Protein AF-A0A7C1WVD9-F1 (afdb_monomer_lite)

Structure (mmCIF, N/CA/C/O backbone):
data_AF-A0A7C1WVD9-F1
#
_entry.id   AF-A0A7C1WVD9-F1
#
loop_
_atom_site.group_PDB
_atom_site.id
_atom_site.type_symbol
_atom_site.label_atom_id
_atom_site.label_alt_id
_atom_site.label_comp_id
_atom_site.label_asym_id
_atom_site.label_entity_id
_atom_site.label_seq_id
_atom_site.pdbx_PDB_ins_code
_atom_site.Cartn_x
_atom_site.Cartn_y
_atom_site.Cartn_z
_atom_site.occupancy
_atom_site.B_iso_or_equiv
_atom_site.auth_seq_id
_atom_site.auth_comp_id
_atom_site.auth_asym_id
_atom_site.auth_atom_id
_atom_site.pdbx_PDB_model_num
ATOM 1 N N . MET A 1 1 ? -8.493 -14.665 29.242 1.00 58.59 1 MET A N 1
ATOM 2 C CA . MET A 1 1 ? -7.925 -14.218 27.953 1.00 58.59 1 MET A CA 1
ATOM 3 C C . MET A 1 1 ? -9.027 -13.479 27.212 1.00 58.59 1 MET A C 1
ATOM 5 O O . MET A 1 1 ? -10.125 -14.027 27.183 1.00 58.59 1 MET A O 1
ATOM 9 N N . PRO A 1 2 ? -8.804 -12.247 26.723 1.00 66.38 2 PRO A N 1
ATOM 10 C CA . PRO A 1 2 ? -9.807 -11.551 25.919 1.00 66.38 2 PRO A CA 1
ATOM 11 C C . PRO A 1 2 ? -10.110 -12.364 24.654 1.00 66.38 2 PRO A C 1
ATOM 13 O O . PRO A 1 2 ? -9.220 -13.034 24.125 1.00 66.38 2 PRO A O 1
ATOM 16 N N . LEU A 1 3 ? -11.365 -12.342 24.193 1.00 78.94 3 LEU A N 1
ATOM 17 C CA . LEU A 1 3 ? -11.703 -12.932 22.899 1.00 78.94 3 LEU A CA 1
ATOM 18 C C . LEU A 1 3 ? -10.908 -12.206 21.806 1.00 78.94 3 LEU A C 1
ATOM 20 O O . LEU A 1 3 ? -10.826 -10.977 21.812 1.00 78.94 3 LEU A O 1
ATOM 24 N N . LYS A 1 4 ? -10.327 -12.982 20.887 1.00 85.00 4 LYS A N 1
ATOM 25 C CA . LYS A 1 4 ? -9.635 -12.478 19.702 1.00 85.00 4 LYS A CA 1
ATOM 26 C C . LYS A 1 4 ? -10.458 -12.828 18.469 1.00 85.00 4 LYS A C 1
ATOM 28 O O . LYS A 1 4 ? -10.795 -13.995 18.274 1.00 85.00 4 LYS A O 1
ATOM 33 N N . GLN A 1 5 ? -10.747 -11.832 17.643 1.00 88.75 5 GLN A N 1
ATOM 34 C CA . GLN A 1 5 ? -11.374 -12.004 16.340 1.00 88.75 5 GLN A CA 1
ATOM 35 C C . GLN A 1 5 ? -10.411 -11.524 15.257 1.00 88.75 5 GLN A C 1
ATOM 37 O O . GLN A 1 5 ? -9.843 -10.441 15.367 1.00 88.75 5 GLN A O 1
ATOM 42 N N . GLN A 1 6 ? -10.231 -12.333 14.217 1.00 90.56 6 GLN A N 1
ATOM 43 C CA . GLN A 1 6 ? -9.427 -11.977 13.053 1.00 90.56 6 GLN A CA 1
ATOM 44 C C . GLN A 1 6 ? -10.352 -11.773 11.854 1.00 90.56 6 GLN A C 1
ATOM 46 O O . GLN A 1 6 ? -11.185 -12.630 11.554 1.00 90.56 6 GLN A O 1
ATOM 51 N N . LEU A 1 7 ? -10.220 -10.628 11.195 1.00 92.12 7 LEU A N 1
ATOM 52 C CA . LEU A 1 7 ? -10.948 -10.255 9.990 1.00 92.12 7 LEU A CA 1
ATOM 53 C C . LEU A 1 7 ? -9.942 -10.085 8.855 1.00 92.12 7 LEU A C 1
ATOM 55 O O . LEU A 1 7 ? -8.879 -9.505 9.050 1.00 92.12 7 LEU A O 1
ATOM 59 N N . THR A 1 8 ? -10.281 -10.561 7.663 1.00 92.81 8 THR A N 1
ATOM 60 C CA . THR A 1 8 ? -9.454 -10.363 6.468 1.00 92.81 8 THR A CA 1
ATOM 61 C C . THR A 1 8 ? -10.110 -9.322 5.581 1.00 92.81 8 THR A C 1
ATOM 63 O O . THR A 1 8 ? -11.260 -9.489 5.170 1.00 92.81 8 THR A O 1
ATOM 66 N N . TYR A 1 9 ? -9.384 -8.249 5.278 1.00 91.50 9 TYR A N 1
ATOM 67 C CA . TYR A 1 9 ? -9.829 -7.265 4.303 1.00 91.50 9 TYR A CA 1
ATOM 68 C C . TYR A 1 9 ? -9.801 -7.858 2.893 1.00 91.50 9 TYR A C 1
ATOM 70 O O . TYR A 1 9 ? -8.808 -8.454 2.474 1.00 91.50 9 TYR A O 1
ATOM 78 N N . VAL A 1 10 ? -10.884 -7.653 2.144 1.00 90.81 10 VAL A N 1
ATOM 79 C CA . VAL A 1 10 ? -10.989 -8.056 0.741 1.00 90.81 10 VAL A CA 1
ATOM 80 C C . VAL A 1 10 ? -11.161 -6.797 -0.104 1.00 90.81 10 VAL A C 1
ATOM 82 O O . VAL A 1 10 ? -12.204 -6.150 -0.006 1.00 90.81 10 VAL A O 1
ATOM 85 N N . PRO A 1 11 ? -10.177 -6.436 -0.943 1.00 86.25 11 PRO A N 1
ATOM 86 C CA . PRO A 1 11 ? -10.241 -5.198 -1.695 1.00 86.25 11 PRO A CA 1
ATOM 87 C C . PRO A 1 11 ? -11.320 -5.222 -2.776 1.00 86.25 11 PRO A C 1
ATOM 89 O O . PRO A 1 11 ? -11.415 -6.154 -3.578 1.00 86.25 11 PRO A O 1
ATOM 92 N N . ILE A 1 12 ? -12.081 -4.128 -2.870 1.00 85.69 12 ILE A N 1
ATOM 93 C CA . ILE A 1 12 ? -13.023 -3.902 -3.982 1.00 85.69 12 ILE A CA 1
ATOM 94 C C . ILE A 1 12 ? -12.320 -3.654 -5.323 1.00 85.69 12 ILE A C 1
ATOM 96 O O . ILE A 1 12 ? -12.956 -3.651 -6.379 1.00 85.69 12 ILE A O 1
ATOM 100 N N . VAL A 1 13 ? -11.025 -3.349 -5.287 1.00 84.19 13 VAL A N 1
ATOM 101 C CA . VAL A 1 13 ? -10.169 -3.182 -6.458 1.00 84.19 13 VAL A CA 1
ATOM 102 C C . VAL A 1 13 ? -9.342 -4.452 -6.591 1.00 84.19 13 VAL A C 1
ATOM 104 O O . VAL A 1 13 ? -8.577 -4.776 -5.693 1.00 84.19 13 VAL A O 1
ATOM 107 N N . ARG A 1 14 ? -9.499 -5.194 -7.690 1.00 79.00 14 ARG A N 1
ATOM 108 C CA . ARG A 1 14 ? -8.746 -6.444 -7.904 1.00 79.00 14 ARG A CA 1
ATOM 109 C C . ARG A 1 14 ? -7.346 -6.191 -8.453 1.00 79.00 14 ARG A C 1
ATOM 111 O O . ARG A 1 14 ? -6.410 -6.881 -8.072 1.00 79.00 14 ARG A O 1
ATOM 118 N N . GLU A 1 15 ? -7.215 -5.181 -9.303 1.00 80.75 15 GLU A N 1
ATOM 119 C CA . GLU A 1 15 ? -5.973 -4.819 -9.974 1.00 80.75 15 GLU A CA 1
ATOM 120 C C . GLU A 1 15 ? -5.817 -3.297 -9.993 1.00 80.75 15 GLU A C 1
ATOM 122 O O . GLU A 1 15 ? -6.799 -2.569 -10.149 1.00 80.75 15 GLU A O 1
ATOM 127 N N . ILE A 1 16 ? -4.583 -2.822 -9.818 1.00 82.25 16 ILE A N 1
ATOM 128 C CA . ILE A 1 16 ? -4.253 -1.398 -9.836 1.00 82.25 16 ILE A CA 1
ATOM 129 C C . ILE A 1 16 ? -3.856 -0.990 -11.255 1.00 82.25 16 ILE A C 1
ATOM 131 O O . ILE A 1 16 ? -2.790 -1.369 -11.741 1.00 82.25 16 ILE A O 1
ATOM 135 N N . VAL A 1 17 ? -4.694 -0.176 -11.898 1.00 77.50 17 VAL A N 1
ATOM 136 C CA . VAL A 1 17 ? -4.465 0.335 -13.260 1.00 77.50 17 VAL A CA 1
ATOM 137 C C . VAL A 1 17 ? -4.079 1.818 -13.237 1.00 77.50 17 VAL A C 1
ATOM 139 O O . VAL A 1 17 ? -3.498 2.329 -14.192 1.00 77.50 17 VAL A O 1
ATOM 142 N N . GLY A 1 18 ? -4.325 2.519 -12.126 1.00 78.12 18 GLY A N 1
ATOM 143 C CA . GLY A 1 18 ? -3.817 3.871 -11.920 1.00 78.12 18 GLY A CA 1
ATOM 144 C C . GLY A 1 18 ? -4.070 4.456 -10.532 1.00 78.12 18 GLY A C 1
ATOM 145 O O . GLY A 1 18 ? -4.569 3.807 -9.616 1.00 78.12 18 GLY A O 1
ATOM 146 N N . SER A 1 19 ? -3.747 5.741 -10.383 1.00 86.19 19 SER A N 1
ATOM 147 C CA . SER A 1 19 ? -3.835 6.496 -9.121 1.00 86.19 19 SER A CA 1
ATOM 148 C C . SER A 1 19 ? -5.232 6.511 -8.489 1.00 86.19 19 SER A C 1
ATOM 150 O O . SER A 1 19 ? -5.373 6.462 -7.266 1.00 86.19 19 SER A O 1
ATOM 152 N N . LYS A 1 20 ? -6.285 6.547 -9.317 1.00 88.00 20 LYS A N 1
ATOM 153 C CA . LYS A 1 20 ? -7.682 6.513 -8.854 1.00 88.00 20 LYS A CA 1
ATOM 154 C C . LYS A 1 20 ? -8.019 5.212 -8.128 1.00 88.00 20 LYS A C 1
ATOM 156 O O . LYS A 1 20 ? -8.806 5.243 -7.183 1.00 88.00 20 LYS A O 1
ATOM 161 N N . ASP A 1 21 ? -7.413 4.103 -8.540 1.00 88.81 21 ASP A N 1
ATOM 162 C CA . ASP A 1 21 ? -7.654 2.790 -7.949 1.00 88.81 21 ASP A CA 1
ATOM 163 C C . ASP A 1 21 ? -7.060 2.704 -6.544 1.00 88.81 21 ASP A C 1
ATOM 165 O O . ASP A 1 21 ? -7.725 2.220 -5.631 1.00 88.81 21 ASP A O 1
ATOM 169 N N . ILE A 1 22 ? -5.872 3.281 -6.332 1.00 91.56 22 ILE A N 1
ATOM 170 C CA . ILE A 1 22 ? -5.273 3.400 -4.996 1.00 91.56 22 ILE A CA 1
ATOM 171 C C . ILE A 1 22 ? -6.117 4.280 -4.086 1.00 91.56 22 ILE A C 1
ATOM 173 O O . ILE A 1 22 ? -6.434 3.876 -2.972 1.00 91.56 22 ILE A O 1
ATOM 177 N N . LEU A 1 23 ? -6.552 5.451 -4.555 1.00 91.94 23 LEU A N 1
ATOM 178 C CA . LEU A 1 23 ? -7.417 6.323 -3.755 1.00 91.94 23 LEU A CA 1
ATOM 179 C C . LEU A 1 23 ? -8.744 5.644 -3.394 1.00 91.94 23 LEU A C 1
ATOM 181 O O . LEU A 1 23 ? -9.254 5.827 -2.289 1.00 91.94 23 LEU A O 1
ATOM 185 N N . ARG A 1 24 ? -9.313 4.862 -4.316 1.00 93.69 24 ARG A N 1
ATOM 186 C CA . ARG A 1 24 ? -10.532 4.087 -4.073 1.00 93.69 24 ARG A CA 1
ATOM 187 C C . ARG A 1 24 ? -10.293 2.962 -3.065 1.00 93.69 24 ARG A C 1
ATOM 189 O O . ARG A 1 24 ? -11.103 2.813 -2.158 1.00 93.69 24 ARG A O 1
ATOM 196 N N . MET A 1 25 ? -9.199 2.216 -3.196 1.00 95.31 25 MET A N 1
ATOM 197 C CA . MET A 1 25 ? -8.816 1.164 -2.252 1.00 95.31 25 MET A CA 1
ATOM 198 C C . MET A 1 25 ? -8.548 1.736 -0.851 1.00 95.31 25 MET A C 1
ATOM 200 O O . MET A 1 25 ? -9.088 1.221 0.118 1.00 95.31 25 MET A O 1
ATOM 204 N N . LEU A 1 26 ? -7.844 2.865 -0.722 1.00 94.62 26 LEU A N 1
ATOM 205 C CA . LEU A 1 26 ? -7.618 3.509 0.579 1.00 94.62 26 LEU A CA 1
ATOM 206 C C . LEU A 1 26 ? -8.924 3.979 1.235 1.00 94.62 26 LEU A C 1
ATOM 208 O O . LEU A 1 26 ? -9.100 3.832 2.441 1.00 94.62 26 LEU A O 1
ATOM 212 N N . LYS A 1 27 ? -9.874 4.510 0.455 1.00 94.75 27 LYS A N 1
ATOM 213 C CA . LYS A 1 27 ? -11.216 4.844 0.967 1.00 94.75 27 LYS A CA 1
ATOM 214 C C . LYS A 1 27 ? -11.963 3.604 1.460 1.00 94.75 27 LYS A C 1
ATOM 216 O O . LYS A 1 27 ? -12.655 3.672 2.468 1.00 94.75 27 LYS A O 1
ATOM 221 N N . ASP A 1 28 ? -11.814 2.489 0.759 1.00 95.50 28 ASP A N 1
ATOM 222 C CA . ASP A 1 28 ? -12.441 1.217 1.109 1.00 95.50 28 ASP A CA 1
ATOM 223 C C . ASP A 1 28 ? -11.838 0.591 2.380 1.00 95.50 28 ASP A C 1
ATOM 225 O O . ASP A 1 28 ? -12.577 0.176 3.275 1.00 95.50 28 ASP A O 1
ATOM 229 N N . VAL A 1 29 ? -10.508 0.627 2.526 1.00 95.38 29 VAL A N 1
ATOM 230 C CA . VAL A 1 29 ? -9.815 0.265 3.774 1.00 95.38 29 VAL A CA 1
ATOM 231 C C . VAL A 1 29 ? -10.306 1.141 4.925 1.00 95.38 29 VAL A C 1
ATOM 233 O O . VAL A 1 29 ? -10.701 0.619 5.965 1.00 95.38 29 VAL A O 1
ATOM 236 N N . ARG A 1 30 ? -10.361 2.467 4.732 1.00 95.50 30 ARG A N 1
ATOM 237 C CA . ARG A 1 30 ? -10.864 3.401 5.750 1.00 95.50 30 ARG A CA 1
ATOM 238 C C . ARG A 1 30 ? -12.289 3.059 6.178 1.00 95.50 30 ARG A C 1
ATOM 240 O O . ARG A 1 30 ? -12.551 2.990 7.371 1.00 95.50 30 ARG A O 1
ATOM 247 N N . ASN A 1 31 ? -13.191 2.799 5.233 1.00 94.69 31 ASN A N 1
ATOM 248 C CA . ASN A 1 31 ? -14.569 2.412 5.544 1.00 94.69 31 ASN A CA 1
ATOM 249 C C . ASN A 1 31 ? -14.637 1.075 6.297 1.00 94.69 31 ASN A C 1
ATOM 251 O O . ASN A 1 31 ? -15.429 0.931 7.225 1.00 94.69 31 ASN A O 1
ATOM 255 N N . SER A 1 32 ? -13.788 0.111 5.931 1.00 93.88 32 SER A N 1
ATOM 256 C CA . SER A 1 32 ? -13.699 -1.182 6.618 1.00 93.88 32 SER A CA 1
ATOM 257 C C . SER A 1 32 ? -13.258 -1.022 8.072 1.00 93.88 32 SER A C 1
ATOM 259 O O . SER A 1 32 ? -13.824 -1.666 8.951 1.00 93.88 32 SER A O 1
ATOM 261 N N . ILE A 1 33 ? -12.300 -0.127 8.335 1.00 94.19 33 ILE A N 1
ATOM 262 C CA . ILE A 1 33 ? -11.860 0.194 9.695 1.00 94.19 33 ILE A CA 1
ATOM 263 C C . ILE A 1 33 ? -12.953 0.958 10.454 1.00 94.19 33 ILE A C 1
ATOM 265 O O . ILE A 1 33 ? -13.253 0.585 11.580 1.00 94.19 33 ILE A O 1
ATOM 269 N N . ILE A 1 34 ? -13.614 1.952 9.844 1.00 94.62 34 ILE A N 1
ATOM 270 C CA . ILE A 1 34 ? -14.705 2.731 10.472 1.00 94.62 34 ILE A CA 1
ATOM 271 C C . ILE A 1 34 ? -15.857 1.833 10.942 1.00 94.62 34 ILE A C 1
ATOM 273 O O . ILE A 1 34 ? -16.432 2.071 12.003 1.00 94.62 34 ILE A O 1
ATOM 277 N N . ASN A 1 35 ? -16.178 0.778 10.188 1.00 92.00 35 ASN A N 1
ATOM 278 C CA . ASN A 1 35 ? -17.210 -0.186 10.580 1.00 92.00 35 ASN A CA 1
ATOM 279 C C . ASN A 1 35 ? -16.879 -0.932 11.887 1.00 92.00 35 ASN A C 1
ATOM 281 O O . ASN A 1 35 ? -17.783 -1.467 12.525 1.00 92.00 35 ASN A O 1
ATOM 285 N N . ILE A 1 36 ? -15.599 -0.991 12.264 1.00 92.06 36 ILE A N 1
ATOM 286 C CA . ILE A 1 36 ? -15.098 -1.657 13.472 1.00 92.06 36 ILE A CA 1
ATOM 287 C C . ILE A 1 36 ? -14.809 -0.619 14.569 1.00 92.06 36 ILE A C 1
ATOM 289 O O . ILE A 1 36 ? -15.168 -0.822 15.726 1.00 92.06 36 ILE A O 1
ATOM 293 N N . GLU A 1 37 ? -14.188 0.501 14.202 1.00 92.56 37 GLU A N 1
ATOM 294 C CA . GLU A 1 37 ? -13.796 1.603 15.076 1.00 92.56 37 GLU A CA 1
ATOM 295 C C . GLU A 1 37 ? -14.282 2.943 14.487 1.00 92.56 37 GLU A C 1
ATOM 297 O O . GLU A 1 37 ? -13.572 3.578 13.700 1.00 92.56 37 GLU A O 1
ATOM 302 N N . PRO A 1 38 ? -15.485 3.415 14.865 1.00 91.75 38 PRO A N 1
ATOM 303 C CA . PRO A 1 38 ? -16.087 4.613 14.274 1.00 91.75 38 PRO A CA 1
ATOM 304 C C . PRO A 1 38 ? -15.246 5.890 14.412 1.00 91.75 38 PRO A C 1
ATOM 306 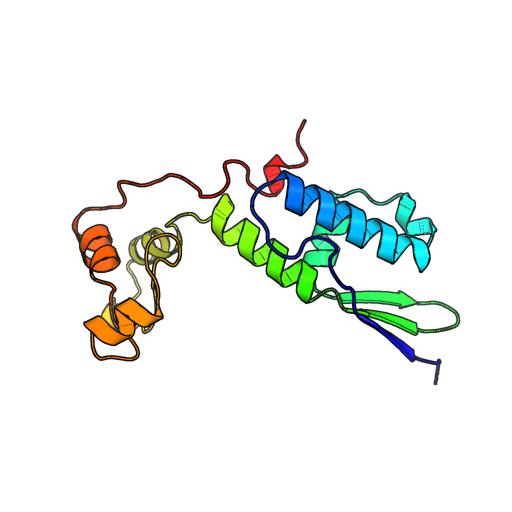O O . PRO A 1 38 ? -15.267 6.747 13.530 1.00 91.75 38 PRO A O 1
ATOM 309 N N . ASP A 1 39 ? -14.450 6.014 15.479 1.00 91.81 39 ASP A N 1
ATOM 310 C CA . ASP A 1 39 ? -13.563 7.166 15.692 1.00 91.81 39 ASP A CA 1
ATOM 311 C C . ASP A 1 39 ? -12.469 7.306 14.622 1.00 91.81 39 ASP A C 1
ATOM 313 O O . ASP A 1 39 ? -11.926 8.401 14.425 1.00 91.81 39 ASP A O 1
ATOM 317 N N . PHE A 1 40 ? -12.199 6.236 13.868 1.00 93.31 40 PHE A N 1
ATOM 318 C CA . PHE A 1 40 ? -11.294 6.257 12.725 1.00 93.31 40 PHE A CA 1
ATOM 319 C C . PHE A 1 40 ? -11.766 7.198 11.604 1.00 93.31 40 PHE A C 1
ATOM 321 O O . PHE A 1 40 ? -10.970 7.609 10.760 1.00 93.31 40 PHE A O 1
ATOM 328 N N . GLU A 1 41 ? -13.034 7.627 11.602 1.00 92.00 41 GLU A N 1
ATOM 329 C CA . GLU A 1 41 ? -13.554 8.607 10.644 1.00 92.00 41 GLU A CA 1
ATOM 330 C C . GLU A 1 41 ? -12.762 9.923 10.660 1.00 92.00 41 GLU A C 1
ATOM 332 O O . GLU A 1 41 ? -12.647 10.587 9.635 1.00 92.00 41 GLU A O 1
ATOM 337 N N . LYS A 1 42 ? -12.130 10.289 11.777 1.00 91.62 42 LYS A N 1
ATOM 338 C CA . LYS A 1 42 ? -11.323 11.517 11.869 1.00 91.62 42 LYS A CA 1
ATOM 339 C C . LYS A 1 42 ? -9.969 11.406 11.154 1.00 91.62 42 LYS A C 1
ATOM 341 O O . LYS A 1 42 ? -9.329 12.430 10.924 1.00 91.62 42 LYS A O 1
ATOM 346 N N . ARG A 1 43 ? -9.531 10.190 10.803 1.00 91.81 43 ARG A N 1
ATOM 347 C CA . ARG A 1 43 ? -8.243 9.929 10.147 1.00 91.81 43 ARG A CA 1
ATOM 348 C C . ARG A 1 43 ? -8.282 10.297 8.668 1.00 91.81 43 ARG A C 1
ATOM 350 O O . ARG A 1 43 ? -9.268 10.088 7.957 1.00 91.81 43 ARG A O 1
ATOM 357 N N . THR A 1 44 ? -7.167 10.824 8.192 1.00 93.19 44 THR A N 1
ATOM 358 C CA . THR A 1 44 ? -6.937 11.171 6.792 1.00 93.19 44 THR A CA 1
ATOM 359 C C . THR A 1 44 ? -6.650 9.927 5.943 1.00 93.19 44 THR A C 1
ATOM 361 O O . THR A 1 44 ? -6.285 8.861 6.443 1.00 93.19 44 THR A O 1
ATOM 364 N N . LEU A 1 45 ? -6.762 10.059 4.615 1.00 92.12 45 LEU A N 1
ATOM 365 C CA . LEU A 1 45 ? -6.343 8.986 3.700 1.00 92.12 45 LEU A CA 1
ATOM 366 C C . LEU A 1 45 ? -4.832 8.727 3.751 1.00 92.12 45 LEU A C 1
ATOM 368 O O . LEU A 1 45 ? -4.409 7.612 3.463 1.00 92.12 45 LEU A O 1
ATOM 372 N N . LYS A 1 46 ? -4.032 9.724 4.148 1.00 91.94 46 LYS A N 1
ATOM 373 C CA . LYS A 1 46 ? -2.593 9.559 4.355 1.00 91.94 46 LYS A CA 1
ATOM 374 C C . LYS A 1 46 ? -2.301 8.671 5.568 1.00 91.94 46 LYS A C 1
ATOM 376 O O . 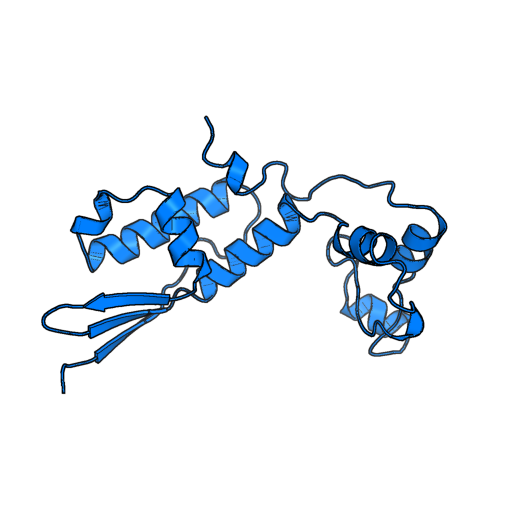LYS A 1 46 ? -1.538 7.726 5.448 1.00 91.94 46 LYS A O 1
ATOM 381 N N . GLU A 1 47 ? -2.969 8.901 6.696 1.00 92.88 47 GLU A N 1
ATOM 382 C CA . GLU A 1 47 ? -2.864 8.002 7.859 1.00 92.88 47 GLU A CA 1
ATOM 383 C C . GLU A 1 47 ? -3.403 6.597 7.535 1.00 92.88 47 GLU A C 1
ATOM 385 O O . GLU A 1 47 ? -2.863 5.592 7.987 1.00 92.88 47 GLU A O 1
ATOM 390 N N . THR A 1 48 ? -4.444 6.509 6.697 1.00 93.88 48 THR A N 1
ATOM 391 C CA . THR A 1 48 ? -4.955 5.213 6.220 1.00 93.88 48 THR A CA 1
ATOM 392 C C . THR A 1 48 ? -3.919 4.475 5.367 1.00 93.88 48 THR A C 1
ATOM 394 O O . THR A 1 48 ? -3.801 3.257 5.479 1.00 93.88 48 THR A O 1
ATOM 397 N N . LEU A 1 49 ? -3.162 5.192 4.529 1.00 94.50 49 LEU A N 1
ATOM 398 C CA . LEU A 1 49 ? -2.061 4.620 3.753 1.00 94.50 49 LEU A CA 1
ATOM 399 C C . LEU A 1 49 ? -1.004 4.005 4.677 1.00 94.50 49 LEU A C 1
ATOM 401 O O . LEU A 1 49 ? -0.668 2.843 4.487 1.00 94.50 49 LEU A O 1
ATOM 405 N N . GLU A 1 50 ? -0.549 4.733 5.697 1.00 93.50 50 GLU A N 1
ATOM 406 C CA . GLU A 1 50 ? 0.470 4.250 6.645 1.00 93.50 50 GLU A CA 1
ATOM 407 C C . GLU A 1 50 ? 0.036 2.948 7.348 1.00 93.50 50 GLU A C 1
ATOM 409 O O . GLU A 1 50 ? 0.827 2.018 7.515 1.00 93.50 50 GLU A O 1
ATOM 414 N N . ILE A 1 51 ? -1.249 2.837 7.695 1.00 94.31 51 ILE A N 1
ATOM 415 C CA . ILE A 1 51 ? -1.831 1.619 8.2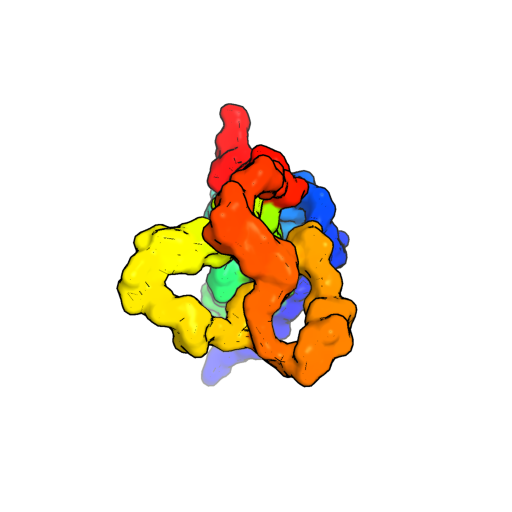77 1.00 94.31 51 ILE A CA 1
ATOM 416 C C . ILE A 1 51 ? -1.939 0.492 7.246 1.00 94.31 51 ILE A C 1
ATOM 418 O O . ILE A 1 51 ? -1.612 -0.656 7.529 1.00 94.31 51 ILE A O 1
ATOM 422 N N . ALA A 1 52 ? -2.383 0.786 6.028 1.00 93.50 52 ALA A N 1
ATOM 423 C CA . ALA A 1 52 ? -2.447 -0.224 4.980 1.00 93.50 52 ALA A CA 1
ATOM 424 C C . ALA A 1 52 ? -1.047 -0.748 4.596 1.00 93.50 52 ALA A C 1
ATOM 426 O O . ALA A 1 52 ? -0.910 -1.906 4.206 1.00 93.50 52 ALA A O 1
ATOM 427 N N . GLU A 1 53 ? 0.002 0.062 4.756 1.00 91.69 53 GLU A N 1
ATOM 428 C CA . GLU A 1 53 ? 1.397 -0.332 4.539 1.00 91.69 53 GLU A CA 1
ATOM 429 C C . GLU A 1 53 ? 1.966 -1.248 5.625 1.00 91.69 53 GLU A C 1
ATOM 431 O O . GLU A 1 53 ? 2.794 -2.115 5.312 1.00 91.69 53 GLU A O 1
ATOM 436 N N . SER A 1 54 ? 1.525 -1.115 6.883 1.00 92.31 54 SER A N 1
ATOM 437 C CA . SER A 1 54 ? 1.914 -2.065 7.936 1.00 92.31 54 SER A CA 1
ATOM 438 C C . SER A 1 54 ? 1.436 -3.479 7.572 1.00 92.31 54 SER A C 1
ATOM 440 O O . SER A 1 54 ? 2.197 -4.447 7.683 1.00 92.31 54 SER A O 1
ATOM 442 N N . GLY A 1 55 ? 0.236 -3.570 6.989 1.00 91.56 55 GLY A N 1
ATOM 443 C CA . GLY A 1 55 ? -0.433 -4.810 6.598 1.00 91.56 55 GLY A CA 1
ATOM 444 C C . GLY A 1 55 ? -1.356 -5.367 7.675 1.00 91.56 55 GLY A C 1
ATOM 445 O O . GLY A 1 55 ? -1.971 -6.405 7.454 1.00 91.56 55 GLY A O 1
ATOM 446 N N . ASN A 1 56 ? -1.493 -4.687 8.812 1.00 93.56 56 ASN A N 1
ATOM 447 C CA . ASN A 1 56 ? -2.368 -5.108 9.898 1.00 93.56 56 ASN A CA 1
ATOM 448 C C . ASN A 1 56 ? -2.864 -3.908 10.716 1.00 93.56 56 ASN A C 1
ATOM 450 O O . ASN A 1 56 ? -2.126 -2.953 10.963 1.00 93.56 56 ASN A O 1
ATOM 454 N N . TYR A 1 57 ? -4.107 -3.992 11.186 1.00 94.00 57 TYR A N 1
ATOM 455 C CA . TYR A 1 57 ? -4.703 -3.016 12.093 1.00 94.00 57 TYR A CA 1
ATOM 456 C C . TYR A 1 57 ? -5.298 -3.711 13.317 1.00 94.00 57 TYR A C 1
ATOM 458 O O . TYR A 1 57 ? -5.968 -4.734 13.188 1.00 94.00 57 TYR A O 1
ATOM 466 N N . LEU A 1 58 ? -5.033 -3.171 14.506 1.00 93.06 58 LEU A N 1
ATOM 467 C CA . LEU A 1 58 ? -5.473 -3.738 15.779 1.00 93.06 58 LEU A CA 1
ATOM 468 C C . LEU A 1 58 ? -6.402 -2.751 16.479 1.00 93.06 58 LEU A C 1
ATOM 470 O O . LEU A 1 58 ? -6.017 -1.611 16.723 1.00 93.06 58 LEU A O 1
ATOM 474 N N . VAL A 1 59 ? -7.598 -3.219 16.831 1.00 90.19 59 VAL A N 1
ATOM 475 C CA . VAL A 1 59 ? -8.553 -2.479 17.659 1.00 90.19 59 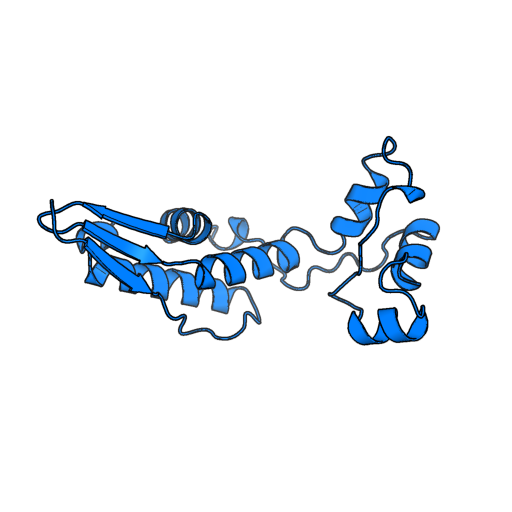VAL A CA 1
ATOM 476 C C . VAL A 1 59 ? -8.621 -3.150 19.022 1.00 90.19 59 VAL A C 1
ATOM 478 O O . VAL A 1 59 ? -9.002 -4.320 19.141 1.00 90.19 59 VAL A O 1
ATOM 481 N N . GLU A 1 60 ? -8.244 -2.399 20.053 1.00 86.12 60 GLU A N 1
ATOM 482 C CA . GLU A 1 60 ? -8.281 -2.849 21.440 1.00 86.12 60 GLU A CA 1
ATOM 483 C C . GLU A 1 60 ? -9.532 -2.306 22.137 1.00 86.12 60 GLU A C 1
ATOM 485 O O . GLU A 1 60 ? -9.696 -1.104 22.331 1.00 86.12 60 GLU A O 1
ATOM 490 N N . GLY A 1 61 ? -10.427 -3.211 22.531 1.00 80.56 61 GLY A N 1
ATOM 491 C CA . GLY A 1 61 ? -11.617 -2.890 23.313 1.00 80.56 61 GLY A CA 1
ATOM 492 C C . GLY A 1 61 ? -11.975 -4.023 24.270 1.00 80.56 61 GLY A C 1
ATOM 493 O O . GLY A 1 61 ? -11.107 -4.686 24.833 1.00 80.56 61 GLY A O 1
ATOM 494 N N . GLN A 1 62 ? -13.272 -4.295 24.436 1.00 77.00 62 GLN A N 1
ATOM 495 C CA . GLN A 1 62 ? -13.729 -5.484 25.176 1.00 77.00 62 GLN A CA 1
ATOM 496 C C . GLN A 1 62 ? -13.344 -6.801 24.470 1.00 77.00 62 GLN A C 1
ATOM 498 O O . GLN A 1 62 ? -13.232 -7.846 25.113 1.00 77.00 62 GLN A O 1
ATOM 503 N N . MET A 1 63 ? -13.121 -6.739 23.155 1.00 84.06 63 MET A N 1
ATOM 504 C CA . MET A 1 63 ? -12.593 -7.802 22.305 1.00 84.06 63 MET A CA 1
ATOM 505 C C . MET A 1 63 ? -11.386 -7.253 21.539 1.00 84.06 63 MET A C 1
ATOM 507 O O . MET A 1 63 ? -11.384 -6.078 21.172 1.00 84.06 63 MET A O 1
ATOM 511 N N . LEU A 1 64 ? -10.376 -8.091 21.300 1.00 88.56 64 LEU A N 1
ATOM 512 C CA . LEU A 1 64 ? -9.260 -7.751 20.420 1.00 88.56 64 LEU A CA 1
ATOM 513 C C . LEU A 1 64 ? -9.654 -8.100 18.983 1.00 88.56 64 LEU A C 1
ATOM 515 O O . LEU A 1 64 ? -9.862 -9.278 18.679 1.00 88.56 64 LEU A O 1
ATOM 519 N N . ILE A 1 65 ? -9.746 -7.096 18.113 1.00 91.12 65 ILE A N 1
ATOM 520 C CA . ILE A 1 65 ? -10.047 -7.298 16.693 1.00 91.12 65 ILE A CA 1
ATOM 521 C C . ILE A 1 65 ? -8.787 -7.001 15.884 1.00 91.12 65 ILE A C 1
ATOM 523 O O . ILE A 1 65 ? -8.243 -5.902 15.947 1.00 91.12 65 ILE A O 1
ATOM 527 N N . GLU A 1 66 ? -8.328 -7.991 15.126 1.00 93.31 66 GLU A N 1
ATOM 528 C CA . GLU A 1 66 ? -7.213 -7.863 14.192 1.00 93.31 66 GLU A CA 1
ATOM 529 C C . GLU A 1 66 ? -7.744 -7.877 12.762 1.00 93.31 66 GLU A C 1
ATOM 531 O O . GLU A 1 66 ? -8.358 -8.853 12.332 1.00 93.31 66 GLU A O 1
ATOM 536 N N . LEU A 1 67 ? -7.508 -6.793 12.030 1.00 94.31 67 LEU A N 1
ATOM 537 C CA . LEU A 1 67 ? -7.823 -6.675 10.615 1.00 94.31 67 LEU A CA 1
ATOM 538 C C . LEU A 1 67 ? -6.547 -6.885 9.795 1.00 94.31 67 LEU A C 1
ATOM 540 O O . LEU A 1 67 ? -5.624 -6.071 9.843 1.00 94.31 67 LEU A O 1
ATOM 544 N N . ASP A 1 68 ? -6.508 -7.972 9.033 1.00 94.81 68 ASP A N 1
ATOM 545 C CA . ASP A 1 68 ? -5.441 -8.275 8.082 1.00 94.81 68 ASP A CA 1
ATOM 546 C C . ASP A 1 68 ? -5.622 -7.440 6.808 1.00 94.81 68 ASP A C 1
ATOM 548 O O . ASP A 1 68 ? -6.630 -7.560 6.107 1.00 94.81 68 ASP A O 1
ATOM 552 N N . LEU A 1 69 ? -4.630 -6.596 6.519 1.00 95.69 69 LEU A N 1
ATOM 553 C CA . LEU A 1 69 ? -4.559 -5.681 5.379 1.00 95.69 69 LEU A CA 1
ATOM 554 C C . LEU A 1 69 ? -3.470 -6.097 4.375 1.00 95.69 69 LEU A C 1
ATOM 556 O O . LEU A 1 69 ? -3.086 -5.300 3.517 1.00 95.69 69 LEU A O 1
ATOM 560 N N . SER A 1 70 ? -2.977 -7.337 4.431 1.00 93.31 70 SER A N 1
ATOM 561 C CA . SER A 1 70 ? -1.889 -7.829 3.570 1.00 93.31 70 SER A CA 1
ATOM 562 C C . SER A 1 70 ? -2.168 -7.644 2.073 1.00 93.31 70 SER A C 1
ATOM 564 O O . SER A 1 70 ? -1.261 -7.335 1.299 1.00 93.31 70 SER A O 1
ATOM 566 N N . LEU A 1 71 ? -3.429 -7.766 1.646 1.00 92.06 71 LEU A N 1
ATOM 567 C CA . LEU A 1 71 ? -3.818 -7.513 0.254 1.00 92.06 71 LEU A CA 1
ATOM 568 C C . LEU A 1 71 ? -3.688 -6.033 -0.132 1.00 92.06 71 LEU A C 1
ATOM 570 O O . LEU A 1 71 ? -3.148 -5.730 -1.197 1.00 92.06 71 LEU A O 1
ATOM 574 N N . ALA A 1 72 ? -4.119 -5.115 0.738 1.00 92.88 72 ALA A N 1
ATOM 575 C CA . ALA A 1 72 ? -3.952 -3.678 0.519 1.00 92.88 72 ALA A CA 1
ATOM 576 C C . ALA A 1 72 ? -2.463 -3.307 0.474 1.00 92.88 72 ALA A C 1
ATOM 578 O O . ALA A 1 72 ? -2.026 -2.614 -0.445 1.00 92.88 72 ALA A O 1
ATOM 579 N N . LYS A 1 73 ? -1.667 -3.855 1.401 1.00 93.50 73 LYS A N 1
ATOM 580 C CA . LYS A 1 73 ? -0.208 -3.700 1.432 1.00 93.50 73 LYS A CA 1
ATOM 581 C C . LYS A 1 73 ? 0.442 -4.111 0.114 1.00 93.50 73 LYS A C 1
ATOM 583 O O . LYS A 1 73 ? 1.256 -3.366 -0.425 1.00 93.50 73 LYS A O 1
ATOM 588 N N . ASN A 1 74 ? 0.062 -5.266 -0.431 1.00 87.69 74 ASN A N 1
ATOM 589 C CA . ASN A 1 74 ? 0.591 -5.750 -1.707 1.00 87.69 74 ASN A CA 1
ATOM 590 C C . ASN A 1 74 ? 0.224 -4.821 -2.873 1.00 87.69 74 ASN A C 1
ATOM 592 O O . ASN A 1 74 ? 1.069 -4.546 -3.723 1.00 87.69 74 ASN A O 1
ATOM 596 N N . GLN A 1 75 ? -1.000 -4.286 -2.895 1.00 89.94 75 GLN A N 1
ATOM 597 C CA . GLN A 1 75 ? -1.430 -3.328 -3.918 1.00 89.94 75 GLN A CA 1
ATOM 598 C C . GLN A 1 75 ? -0.711 -1.976 -3.805 1.00 89.94 75 GLN A C 1
ATOM 600 O O . GLN A 1 75 ? -0.330 -1.399 -4.824 1.00 89.94 75 GLN A O 1
ATOM 605 N N . ILE A 1 76 ? -0.470 -1.488 -2.585 1.00 90.06 76 ILE A N 1
ATOM 606 C CA . ILE A 1 76 ? 0.316 -0.269 -2.334 1.00 90.06 76 ILE A CA 1
ATOM 607 C C . ILE A 1 76 ? 1.763 -0.471 -2.767 1.00 90.06 76 ILE A C 1
ATOM 609 O O . ILE A 1 76 ? 2.309 0.375 -3.473 1.00 90.06 76 ILE A O 1
ATOM 613 N N . LYS A 1 77 ? 2.369 -1.602 -2.388 1.00 84.06 77 LYS A N 1
ATOM 614 C CA . LYS A 1 77 ? 3.727 -1.971 -2.792 1.00 84.06 77 LYS A CA 1
ATOM 615 C C . LYS A 1 77 ? 3.849 -1.999 -4.314 1.00 84.06 77 LYS A C 1
ATOM 617 O O . LYS A 1 77 ? 4.708 -1.312 -4.858 1.00 84.06 77 LYS A O 1
ATOM 622 N N . PHE A 1 78 ? 2.933 -2.692 -4.991 1.00 82.06 78 PHE A N 1
ATOM 623 C CA . PHE A 1 78 ? 2.880 -2.726 -6.450 1.00 82.06 78 PHE A CA 1
ATOM 624 C C . PHE A 1 78 ? 2.780 -1.319 -7.051 1.00 82.06 78 PHE A C 1
ATOM 626 O O . PHE A 1 78 ? 3.525 -0.978 -7.969 1.00 82.06 78 PHE A O 1
ATOM 633 N N . TYR A 1 79 ? 1.893 -0.466 -6.531 1.00 83.38 79 TYR A N 1
ATOM 634 C CA . TYR A 1 79 ? 1.764 0.899 -7.035 1.00 83.38 79 TYR A CA 1
ATOM 635 C C . TYR A 1 79 ? 3.026 1.728 -6.813 1.00 83.38 79 TYR A C 1
ATOM 637 O O . TYR A 1 79 ? 3.466 2.413 -7.732 1.00 83.38 79 TYR A O 1
ATOM 645 N N . ARG A 1 80 ? 3.629 1.664 -5.623 1.00 80.44 80 ARG A N 1
ATOM 646 C CA . ARG A 1 80 ? 4.881 2.358 -5.300 1.00 80.44 80 ARG A CA 1
ATOM 647 C C . ARG A 1 80 ? 5.999 1.943 -6.253 1.00 80.44 80 ARG A C 1
ATOM 649 O O . ARG A 1 80 ? 6.618 2.808 -6.867 1.00 80.44 80 ARG A O 1
ATOM 656 N N . GLU A 1 81 ? 6.193 0.642 -6.453 1.00 72.31 81 GLU A N 1
ATOM 657 C CA . GLU A 1 81 ? 7.190 0.098 -7.388 1.00 72.31 81 GLU A CA 1
ATOM 658 C C . GLU A 1 81 ? 6.993 0.632 -8.820 1.00 72.31 81 GLU A C 1
ATOM 660 O O . GLU A 1 81 ? 7.954 0.898 -9.537 1.00 72.31 81 GLU A O 1
ATOM 665 N N . ASN A 1 82 ? 5.744 0.874 -9.220 1.00 70.56 82 ASN A N 1
ATOM 666 C CA . ASN A 1 82 ? 5.384 1.319 -10.567 1.00 70.56 82 ASN A CA 1
ATOM 667 C C . ASN A 1 82 ? 5.204 2.849 -10.723 1.00 70.56 82 ASN A C 1
ATOM 669 O O . ASN A 1 82 ? 5.038 3.328 -11.849 1.00 70.56 82 ASN A O 1
ATOM 673 N N . SER A 1 83 ? 5.231 3.617 -9.626 1.00 66.94 83 SER A N 1
ATOM 674 C CA . SER A 1 83 ? 4.985 5.075 -9.596 1.00 66.94 83 SER A CA 1
ATOM 675 C C . SER A 1 83 ? 6.136 5.905 -9.030 1.00 66.94 83 SER A C 1
ATOM 677 O O . SER A 1 83 ? 6.265 7.074 -9.364 1.00 66.94 83 SER A O 1
ATOM 679 N N . GLU A 1 84 ? 6.978 5.333 -8.174 1.00 64.56 84 GLU A N 1
ATOM 680 C CA . GLU A 1 84 ? 8.087 6.033 -7.509 1.00 64.56 84 GLU A CA 1
ATOM 681 C C . GLU A 1 84 ? 9.460 5.464 -7.934 1.00 64.56 84 GLU A C 1
ATOM 683 O O . GLU A 1 84 ? 10.494 6.126 -7.785 1.00 64.56 84 GLU A O 1
ATOM 688 N N . TRP A 1 85 ? 9.462 4.237 -8.475 1.00 50.62 85 TRP A N 1
ATOM 689 C CA . TRP A 1 85 ? 10.651 3.401 -8.680 1.00 50.62 85 TRP A CA 1
ATOM 690 C C . TRP A 1 85 ? 10.802 2.910 -10.127 1.00 50.62 85 TRP A C 1
ATOM 692 O O . TRP A 1 85 ? 11.541 1.952 -10.344 1.00 50.62 85 TRP A O 1
ATOM 702 N N . GLY A 1 86 ? 10.135 3.515 -11.125 1.00 49.62 86 GLY A N 1
ATOM 703 C CA . GLY A 1 86 ? 10.265 3.046 -12.520 1.00 49.62 86 GLY A CA 1
ATOM 704 C C . GLY A 1 86 ? 11.736 2.890 -12.910 1.00 49.62 86 GLY A C 1
ATOM 705 O O . GLY A 1 86 ? 12.507 3.758 -12.534 1.00 49.62 86 GLY A O 1
ATOM 706 N N . CYS A 1 87 ? 12.138 1.767 -13.526 1.00 45.12 87 CYS A N 1
ATOM 707 C CA . CYS A 1 87 ? 13.532 1.344 -13.802 1.00 45.12 87 CYS A CA 1
ATOM 708 C C . CYS A 1 87 ? 14.593 1.653 -12.717 1.00 45.12 87 CYS A C 1
ATOM 710 O O . CYS A 1 87 ? 15.793 1.558 -12.954 1.00 45.12 87 CYS A O 1
ATOM 712 N N . ARG A 1 88 ? 14.196 1.987 -11.489 1.00 40.41 88 ARG A N 1
ATOM 713 C CA . ARG A 1 88 ? 15.100 2.409 -10.417 1.00 40.41 88 ARG A CA 1
ATOM 714 C C . ARG A 1 88 ? 15.735 1.203 -9.736 1.00 40.41 88 ARG A C 1
ATOM 716 O O . ARG A 1 88 ? 16.791 1.333 -9.134 1.00 40.41 88 ARG A O 1
ATOM 723 N N . SER A 1 89 ? 15.146 0.025 -9.921 1.00 39.56 89 SER A N 1
ATOM 724 C CA . SER A 1 89 ? 15.809 -1.273 -9.790 1.00 39.56 89 SER A CA 1
ATOM 725 C C . SER A 1 89 ? 17.061 -1.368 -10.677 1.00 39.56 89 SER A C 1
ATOM 727 O O . SER A 1 89 ? 18.087 -1.835 -10.200 1.00 39.56 89 SER A O 1
ATOM 729 N N . CYS A 1 90 ? 17.026 -0.845 -11.910 1.00 42.56 90 CYS A N 1
ATOM 730 C CA . CYS A 1 90 ? 18.190 -0.797 -12.807 1.00 42.56 90 CYS A CA 1
ATOM 731 C C . CYS A 1 90 ? 19.197 0.292 -12.392 1.00 42.56 90 CYS A C 1
ATOM 733 O O . CYS A 1 90 ? 20.401 0.084 -12.463 1.00 42.56 90 CYS A O 1
ATOM 735 N N . LEU A 1 91 ? 18.723 1.449 -11.910 1.00 39.72 91 LEU A N 1
ATOM 736 C CA . LEU A 1 91 ? 19.602 2.546 -11.470 1.00 39.72 91 LEU A CA 1
ATOM 737 C C . LEU A 1 91 ? 20.281 2.290 -10.114 1.00 39.72 91 LEU A C 1
ATOM 739 O O . LEU A 1 91 ? 21.400 2.749 -9.910 1.00 39.72 91 LEU A O 1
ATOM 743 N N . ASN A 1 92 ? 19.652 1.559 -9.189 1.00 39.25 92 ASN A N 1
ATOM 744 C CA . ASN A 1 92 ? 20.275 1.204 -7.906 1.00 39.25 92 ASN A CA 1
ATOM 745 C C . ASN A 1 92 ? 21.399 0.163 -8.065 1.00 39.25 92 ASN A C 1
ATOM 747 O O . ASN A 1 92 ? 22.320 0.161 -7.257 1.00 39.25 92 ASN A O 1
ATOM 751 N N . LEU A 1 93 ? 21.364 -0.653 -9.126 1.00 42.47 93 LEU A N 1
ATOM 752 C CA . LEU A 1 93 ? 22.492 -1.489 -9.565 1.00 42.47 93 LEU A CA 1
ATOM 753 C C . LEU A 1 93 ? 23.703 -0.644 -10.003 1.00 42.47 93 LEU A C 1
ATOM 755 O O . LEU A 1 93 ? 24.838 -1.038 -9.773 1.00 42.47 93 LEU A O 1
ATOM 759 N N . VAL A 1 94 ? 23.467 0.529 -10.603 1.00 39.16 94 VAL A N 1
ATOM 760 C CA . VAL A 1 94 ? 24.525 1.449 -11.063 1.00 39.16 94 VAL A CA 1
ATOM 761 C C . VAL A 1 94 ? 25.032 2.356 -9.936 1.00 39.16 94 VAL A C 1
ATOM 763 O O . VAL A 1 94 ? 26.208 2.703 -9.902 1.00 39.16 94 VAL A O 1
ATOM 766 N N . ALA A 1 95 ? 24.157 2.776 -9.018 1.00 37.41 95 ALA A N 1
ATOM 767 C CA . ALA A 1 95 ? 24.503 3.731 -7.964 1.00 37.41 95 ALA A CA 1
ATOM 768 C C . ALA A 1 95 ? 25.301 3.111 -6.804 1.00 37.41 95 ALA A C 1
ATOM 770 O O . ALA A 1 95 ? 26.044 3.827 -6.132 1.00 37.41 95 ALA A O 1
ATOM 771 N N . ASP A 1 96 ? 25.177 1.802 -6.577 1.00 39.31 96 ASP A N 1
ATOM 772 C CA . ASP A 1 96 ? 25.989 1.073 -5.605 1.00 39.31 96 ASP A CA 1
ATOM 773 C C . ASP A 1 96 ? 27.151 0.361 -6.315 1.00 39.31 96 ASP A C 1
ATOM 775 O O . ASP A 1 96 ? 27.185 -0.860 -6.444 1.00 39.31 96 ASP A O 1
ATOM 779 N N . CYS A 1 97 ? 28.135 1.144 -6.782 1.00 38.91 97 CYS A N 1
ATOM 780 C CA . CYS A 1 97 ? 29.363 0.669 -7.446 1.00 38.91 97 CYS A CA 1
ATOM 781 C C . CYS A 1 97 ? 30.222 -0.297 -6.595 1.00 38.91 97 CYS A C 1
ATOM 783 O O . CYS A 1 97 ? 31.334 -0.641 -6.996 1.00 38.91 97 CYS A O 1
ATOM 785 N N . SER A 1 98 ? 29.770 -0.656 -5.391 1.00 38.84 98 SER A N 1
ATOM 786 C CA . SER A 1 98 ? 30.440 -1.578 -4.478 1.00 38.84 98 SER A CA 1
ATOM 787 C C . SER A 1 98 ? 29.946 -3.022 -4.595 1.00 38.84 98 SER A C 1
ATOM 789 O O . SER A 1 98 ? 30.570 -3.916 -4.023 1.00 38.84 98 SER A O 1
ATOM 791 N N . ILE A 1 99 ? 28.863 -3.262 -5.341 1.00 41.16 99 ILE A N 1
ATOM 792 C CA . ILE A 1 99 ? 28.295 -4.596 -5.521 1.00 41.16 99 ILE A CA 1
ATOM 793 C C . ILE A 1 99 ? 28.782 -5.166 -6.854 1.00 41.16 99 ILE A C 1
ATOM 795 O O . ILE A 1 99 ? 28.523 -4.600 -7.915 1.00 41.16 99 ILE A O 1
ATOM 799 N N . ASP A 1 100 ? 29.518 -6.279 -6.802 1.00 41.88 100 ASP A N 1
ATOM 800 C CA . ASP A 1 100 ? 29.954 -6.986 -8.006 1.00 41.88 100 ASP A CA 1
ATOM 801 C C . ASP A 1 100 ? 28.710 -7.501 -8.745 1.00 41.88 100 ASP A C 1
ATOM 803 O O . ASP A 1 100 ? 27.837 -8.152 -8.168 1.00 41.88 100 ASP A O 1
ATOM 807 N N . VAL A 1 101 ? 28.625 -7.202 -10.040 1.00 42.97 101 VAL A N 1
ATOM 808 C CA . VAL A 1 101 ? 27.507 -7.557 -10.930 1.00 42.97 101 VAL A CA 1
ATOM 809 C C . VAL A 1 101 ? 27.226 -9.068 -10.892 1.00 42.97 101 VAL A C 1
ATOM 811 O O . VAL A 1 101 ? 26.097 -9.504 -11.101 1.00 42.97 101 VAL A O 1
ATOM 814 N N . LYS A 1 102 ? 28.239 -9.874 -10.555 1.00 42.62 102 LYS A N 1
ATOM 815 C CA . LYS A 1 102 ? 28.156 -11.336 -10.421 1.00 42.62 102 LYS A CA 1
ATOM 816 C C . LYS A 1 102 ? 27.447 -11.831 -9.156 1.00 42.62 102 LYS A C 1
ATOM 818 O O . LYS A 1 102 ? 27.044 -12.993 -9.120 1.00 42.62 102 LYS A O 1
ATOM 823 N N . ASP A 1 103 ? 27.288 -10.982 -8.143 1.00 38.94 103 ASP A N 1
ATOM 824 C CA . ASP A 1 103 ? 26.685 -11.352 -6.857 1.00 38.94 103 ASP A CA 1
ATOM 825 C C . ASP A 1 103 ? 25.165 -11.103 -6.818 1.00 38.94 103 ASP A C 1
ATOM 827 O O . ASP A 1 103 ? 24.478 -11.539 -5.890 1.00 38.94 103 ASP A O 1
ATOM 831 N N . PHE A 1 104 ? 24.601 -10.456 -7.844 1.00 40.31 104 PHE A N 1
ATOM 832 C CA . PHE A 1 104 ? 23.161 -10.239 -7.966 1.00 40.31 104 PHE A CA 1
ATOM 833 C C . PHE A 1 104 ? 22.485 -11.356 -8.755 1.00 40.31 104 PHE A C 1
ATOM 835 O O . PHE A 1 104 ? 22.613 -11.455 -9.969 1.00 40.31 104 PHE A O 1
ATOM 842 N N . TRP A 1 105 ? 21.707 -12.183 -8.059 1.00 37.81 105 TRP A N 1
ATOM 843 C CA . TRP A 1 105 ? 21.056 -13.337 -8.681 1.00 37.81 105 TRP A CA 1
ATOM 844 C C . TRP A 1 105 ? 19.688 -13.058 -9.314 1.00 37.81 105 TRP A C 1
ATOM 846 O O . TRP A 1 105 ? 19.172 -13.945 -9.981 1.00 37.81 105 TRP A O 1
ATOM 856 N N . PHE A 1 106 ? 19.092 -11.865 -9.176 1.00 45.16 106 PHE A N 1
ATOM 857 C CA . PHE A 1 106 ? 17.772 -11.595 -9.770 1.00 45.16 106 PHE A CA 1
ATOM 858 C C . PHE A 1 106 ? 17.474 -10.111 -9.974 1.00 45.16 106 PHE A C 1
ATOM 860 O O . PHE A 1 106 ? 17.177 -9.430 -8.996 1.00 45.16 106 PHE A O 1
ATOM 867 N N . TRP A 1 107 ? 17.390 -9.648 -11.226 1.00 43.19 107 TRP A N 1
ATOM 868 C CA . TRP A 1 107 ? 16.597 -8.465 -11.579 1.00 43.19 107 TRP A CA 1
ATOM 869 C C . TRP A 1 107 ? 16.028 -8.664 -12.984 1.00 43.19 107 TRP A C 1
ATOM 871 O O . TRP A 1 107 ? 16.788 -8.830 -13.923 1.00 43.19 107 TRP A O 1
ATOM 881 N N . TYR A 1 108 ? 14.701 -8.666 -13.117 1.00 46.56 108 TYR A N 1
ATOM 882 C CA . TYR A 1 108 ? 13.979 -8.602 -14.393 1.00 46.56 108 TYR A CA 1
ATOM 883 C C . TYR A 1 108 ? 13.162 -7.314 -14.394 1.00 46.56 108 TYR A C 1
ATOM 885 O O . TYR A 1 108 ? 12.558 -6.959 -13.370 1.00 46.56 108 TYR A O 1
ATOM 893 N N . CYS A 1 109 ? 13.093 -6.614 -15.526 1.00 48.25 109 CYS A N 1
ATOM 894 C CA . CYS A 1 109 ? 12.253 -5.431 -15.630 1.00 48.25 109 CYS A CA 1
ATOM 895 C C . CYS A 1 109 ? 10.821 -5.876 -15.939 1.00 48.25 109 CYS A C 1
ATOM 897 O O . CYS A 1 109 ? 10.372 -5.832 -17.080 1.00 48.25 109 CYS A O 1
ATOM 899 N N . LYS A 1 110 ? 10.062 -6.265 -14.903 1.00 43.84 110 LYS A N 1
ATOM 900 C CA . LYS A 1 110 ? 8.654 -6.715 -15.029 1.00 43.84 110 LYS A CA 1
ATOM 901 C C . LYS A 1 110 ? 7.726 -5.727 -15.749 1.00 43.84 110 LYS A C 1
ATOM 903 O O . LYS A 1 110 ? 6.605 -6.075 -16.102 1.00 43.84 110 LYS A O 1
ATOM 908 N N . LYS A 1 111 ? 8.150 -4.471 -15.917 1.00 43.69 111 LYS A N 1
ATOM 909 C CA . LYS A 1 111 ? 7.410 -3.457 -16.673 1.00 43.69 111 LYS A CA 1
ATOM 910 C C . LYS A 1 111 ? 7.435 -3.724 -18.186 1.00 43.69 111 LYS A C 1
ATOM 912 O O . LYS A 1 111 ? 6.494 -3.321 -18.862 1.00 43.69 111 LYS A O 1
ATOM 917 N N . HIS A 1 112 ? 8.473 -4.388 -18.691 1.00 44.62 112 HIS A N 1
ATOM 918 C CA . HIS A 1 112 ? 8.699 -4.604 -20.123 1.00 44.62 112 HIS A CA 1
ATOM 919 C C . HIS A 1 112 ? 8.955 -6.071 -20.498 1.00 44.62 112 HIS A C 1
ATOM 921 O O . HIS A 1 112 ? 8.888 -6.398 -21.679 1.00 44.62 112 HIS A O 1
ATOM 927 N N . GLU A 1 113 ? 9.170 -6.958 -19.521 1.00 47.34 113 GLU A N 1
ATOM 928 C CA . GLU A 1 113 ? 9.456 -8.372 -19.765 1.00 47.34 113 GLU A CA 1
ATOM 929 C C . GLU A 1 113 ? 8.537 -9.310 -18.982 1.00 47.34 113 GLU A C 1
ATOM 931 O O . GLU A 1 113 ? 8.223 -9.090 -17.808 1.00 47.34 113 GLU A O 1
ATOM 936 N N . ASP A 1 114 ? 8.149 -10.387 -19.658 1.00 56.69 114 ASP A N 1
ATOM 937 C CA . ASP A 1 114 ? 7.511 -11.552 -19.061 1.00 56.69 114 ASP A CA 1
ATOM 938 C C . ASP A 1 114 ? 8.602 -12.454 -18.471 1.00 56.69 114 ASP A C 1
ATOM 940 O O . ASP A 1 114 ? 9.454 -12.964 -19.201 1.00 56.69 114 ASP A O 1
ATOM 944 N N . SER A 1 115 ? 8.595 -12.630 -17.147 1.00 54.09 115 SER A N 1
ATOM 945 C CA . SER A 1 115 ? 9.616 -13.412 -16.444 1.00 54.09 115 SER A CA 1
ATOM 946 C C . SER A 1 115 ? 9.690 -14.852 -16.931 1.00 54.09 115 SER A C 1
ATOM 948 O O . SER A 1 115 ? 10.782 -15.408 -16.998 1.00 54.09 115 SER A O 1
ATOM 950 N N . ASP A 1 116 ? 8.553 -15.440 -17.298 1.00 62.97 116 ASP A N 1
ATOM 951 C CA . ASP A 1 116 ? 8.495 -16.843 -17.696 1.00 62.97 116 ASP A CA 1
ATOM 952 C C . ASP A 1 116 ? 9.134 -17.018 -19.080 1.00 62.97 116 ASP A C 1
ATOM 954 O O . ASP A 1 116 ? 9.889 -17.962 -19.313 1.00 62.97 116 ASP A O 1
ATOM 958 N N . LYS A 1 117 ? 8.926 -16.033 -19.964 1.00 61.31 117 LYS A N 1
ATOM 959 C CA . LYS A 1 117 ? 9.536 -15.982 -21.298 1.00 61.31 117 LYS A CA 1
ATOM 960 C C . LYS A 1 117 ? 11.049 -15.770 -21.240 1.00 61.31 117 LYS A C 1
ATOM 962 O O . LYS A 1 117 ? 11.778 -16.384 -22.009 1.00 61.31 117 LYS A O 1
ATOM 967 N N . VAL A 1 118 ? 11.535 -14.921 -20.333 1.00 55.09 118 VAL A N 1
ATOM 968 C CA . VAL A 1 118 ? 12.980 -14.669 -20.198 1.00 55.09 118 VAL A CA 1
ATOM 969 C C . VAL A 1 118 ? 13.706 -15.882 -19.608 1.00 55.09 118 VAL A C 1
ATOM 971 O O . VAL A 1 118 ? 14.788 -16.226 -20.076 1.00 55.09 118 VAL A O 1
ATOM 974 N N . ILE A 1 119 ? 13.106 -16.574 -18.634 1.00 59.91 119 ILE A N 1
ATOM 975 C CA . ILE A 1 119 ? 13.651 -17.832 -18.090 1.00 59.91 119 ILE A CA 1
ATOM 976 C C . ILE A 1 119 ? 13.742 -18.899 -19.189 1.00 59.91 119 ILE A C 1
ATOM 978 O O . ILE A 1 119 ? 14.754 -19.593 -19.291 1.00 59.91 119 ILE A O 1
ATOM 982 N N . GLU A 1 120 ? 12.710 -19.004 -20.033 1.00 67.69 120 GLU A N 1
ATOM 983 C CA . GLU A 1 120 ? 12.697 -19.916 -21.181 1.00 67.69 120 GLU A CA 1
ATOM 984 C C . GLU A 1 120 ? 13.804 -19.577 -22.195 1.00 67.69 120 GLU A C 1
ATOM 986 O O . GLU A 1 120 ? 14.535 -20.468 -22.627 1.00 67.69 120 GLU A O 1
ATOM 991 N N . GLU A 1 121 ? 13.973 -18.297 -22.540 1.00 62.94 121 GLU A N 1
ATOM 992 C CA . GLU A 1 121 ? 14.988 -17.834 -23.498 1.00 62.94 121 GLU A CA 1
ATOM 993 C C . GLU A 1 121 ? 16.425 -18.011 -22.980 1.00 62.94 121 GLU A C 1
ATOM 995 O O . GLU A 1 121 ? 17.313 -18.399 -23.742 1.00 62.94 121 GLU A O 1
ATOM 1000 N N . LEU A 1 122 ? 16.660 -17.761 -21.690 1.00 58.09 122 LEU A N 1
ATOM 1001 C CA . LEU A 1 122 ? 17.980 -17.885 -21.062 1.00 58.09 122 LEU A CA 1
ATOM 1002 C C . LEU A 1 122 ? 18.290 -19.309 -20.579 1.00 58.09 122 LEU A C 1
ATOM 1004 O O . LEU A 1 122 ? 19.430 -19.592 -20.206 1.00 58.09 122 LEU A O 1
ATOM 1008 N N . ASN A 1 123 ? 17.293 -20.202 -20.584 1.00 66.25 123 ASN A N 1
ATOM 1009 C CA . ASN A 1 123 ? 17.370 -21.569 -20.065 1.00 66.25 123 ASN A CA 1
ATOM 1010 C C . ASN A 1 123 ? 18.018 -21.634 -18.666 1.00 66.25 123 ASN A C 1
ATOM 1012 O O . ASN A 1 123 ? 18.847 -22.500 -18.369 1.00 66.25 123 ASN A O 1
ATOM 1016 N N . SER A 1 124 ? 17.680 -20.657 -17.829 1.00 56.47 124 SER A N 1
ATOM 1017 C CA . SER A 1 124 ? 18.230 -20.474 -16.493 1.00 56.47 124 SER A CA 1
ATOM 1018 C C . SER A 1 124 ? 17.186 -19.813 -15.608 1.00 56.47 124 SER A C 1
ATOM 1020 O O . SER A 1 124 ? 16.534 -18.854 -16.017 1.00 56.47 124 SER A O 1
ATOM 1022 N N . ASP A 1 125 ? 17.088 -20.279 -14.364 1.00 48.56 125 ASP A N 1
ATOM 1023 C CA . ASP A 1 125 ? 16.229 -19.668 -13.349 1.00 48.56 125 ASP A CA 1
ATOM 1024 C C . ASP A 1 125 ? 16.735 -18.271 -12.930 1.00 48.56 125 ASP A C 1
ATOM 1026 O O . ASP A 1 125 ? 16.009 -17.537 -12.266 1.00 48.56 125 ASP A O 1
ATOM 1030 N N . GLY A 1 126 ? 17.953 -17.874 -13.332 1.00 47.59 126 GLY A N 1
ATOM 1031 C CA . GLY A 1 126 ? 18.531 -16.551 -13.074 1.00 47.59 126 GLY A CA 1
ATOM 1032 C C . GLY A 1 126 ? 19.548 -16.099 -14.131 1.00 47.59 126 GLY A C 1
ATOM 1033 O O . GLY A 1 126 ? 20.317 -16.897 -14.668 1.00 47.59 126 GLY A O 1
ATOM 1034 N N . GLY A 1 127 ? 19.563 -14.801 -14.424 1.00 46.34 127 GLY A N 1
ATOM 1035 C CA . GLY A 1 127 ? 20.463 -14.166 -15.386 1.00 46.34 127 GLY A CA 1
ATOM 1036 C C . GLY A 1 127 ? 20.174 -12.669 -15.503 1.00 46.34 127 GLY A C 1
ATOM 1037 O O . GLY A 1 127 ? 19.137 -12.197 -15.033 1.00 46.34 127 GLY A O 1
ATOM 1038 N N . PHE A 1 128 ? 21.089 -11.914 -16.112 1.00 48.00 128 PHE A N 1
ATOM 1039 C CA . PHE A 1 128 ? 20.773 -10.560 -16.564 1.00 48.00 128 PHE A CA 1
ATOM 1040 C C . PHE A 1 128 ? 19.815 -10.685 -17.745 1.00 48.00 128 PHE A C 1
ATOM 1042 O O . PHE A 1 128 ? 20.107 -11.409 -18.695 1.00 48.00 128 PHE A O 1
ATOM 1049 N N . SER A 1 129 ? 18.651 -10.036 -17.673 1.00 47.31 129 SER A N 1
ATOM 1050 C CA . SER A 1 129 ? 17.780 -9.994 -18.847 1.00 47.31 129 SER A CA 1
ATOM 1051 C C . SER A 1 129 ? 18.525 -9.304 -20.000 1.00 47.31 129 SER A C 1
ATOM 1053 O O . SER A 1 129 ? 19.275 -8.361 -19.730 1.00 47.31 129 SER A O 1
ATOM 1055 N N . PRO A 1 130 ? 18.303 -9.703 -21.264 1.00 50.59 130 PRO A N 1
ATOM 1056 C CA . PRO A 1 130 ? 18.912 -9.036 -22.413 1.00 50.59 130 PRO A CA 1
ATOM 1057 C C . PRO A 1 130 ? 18.621 -7.530 -22.449 1.00 50.59 130 PRO A C 1
ATOM 1059 O O . PRO A 1 130 ? 19.497 -6.744 -22.793 1.00 50.59 130 PRO A O 1
ATOM 1062 N N . MET A 1 131 ? 17.422 -7.104 -22.023 1.00 48.62 131 MET A N 1
ATOM 1063 C CA . MET A 1 131 ? 17.119 -5.678 -21.882 1.00 48.62 131 MET A CA 1
ATOM 1064 C C . MET A 1 131 ? 17.883 -5.036 -20.727 1.00 48.62 131 MET A C 1
ATOM 1066 O O . MET A 1 131 ? 18.293 -3.893 -20.849 1.00 48.62 131 MET A O 1
ATOM 1070 N N . ILE A 1 132 ? 18.068 -5.711 -19.591 1.00 50.16 132 ILE A N 1
ATOM 1071 C CA . ILE A 1 132 ? 18.838 -5.151 -18.469 1.00 50.16 132 ILE A CA 1
ATOM 1072 C C . ILE A 1 132 ? 20.321 -5.070 -18.813 1.00 50.16 132 ILE A C 1
ATOM 1074 O O . ILE A 1 132 ? 20.950 -4.090 -18.437 1.00 50.16 132 ILE A O 1
ATOM 1078 N N . GLU A 1 133 ? 20.865 -6.046 -19.535 1.00 52.12 133 GLU A N 1
ATOM 1079 C CA . GLU A 1 133 ? 22.210 -5.991 -20.109 1.00 52.12 133 GLU A CA 1
ATOM 1080 C C . GLU A 1 133 ? 22.329 -4.795 -21.067 1.00 52.12 133 GLU A C 1
ATOM 1082 O O . GLU A 1 133 ? 23.182 -3.933 -20.865 1.00 52.12 133 GLU A O 1
ATOM 1087 N N . GLU A 1 134 ? 21.386 -4.638 -22.001 1.00 50.47 134 GLU A N 1
ATOM 1088 C CA . GLU A 1 134 ? 21.327 -3.490 -22.914 1.00 50.47 134 GLU A CA 1
ATOM 1089 C C . GLU A 1 134 ? 21.186 -2.148 -22.168 1.00 50.47 134 GLU A C 1
ATOM 1091 O O . GLU A 1 134 ? 21.863 -1.181 -22.509 1.00 50.47 134 GLU A O 1
ATOM 1096 N N . TYR A 1 135 ? 20.354 -2.070 -21.124 1.00 50.72 135 TYR A N 1
ATOM 1097 C CA . TYR A 1 135 ? 20.170 -0.871 -20.297 1.00 50.72 135 TYR A CA 1
ATOM 1098 C C . TYR A 1 135 ? 21.365 -0.588 -19.381 1.00 50.72 135 TYR A C 1
ATOM 1100 O O . TYR A 1 135 ? 21.630 0.574 -19.072 1.00 50.72 135 TYR A O 1
ATOM 1108 N N . TYR A 1 136 ? 22.072 -1.617 -18.918 1.00 49.66 136 TYR A N 1
ATOM 1109 C CA . TYR A 1 136 ? 23.299 -1.478 -18.139 1.00 49.66 136 TYR A CA 1
ATOM 1110 C C . TYR A 1 136 ? 24.430 -0.935 -19.017 1.00 49.66 136 TYR A C 1
ATOM 1112 O O . TYR A 1 136 ? 25.165 -0.044 -18.594 1.00 49.66 136 TYR A O 1
ATOM 1120 N N . GLU A 1 137 ? 24.528 -1.416 -20.257 1.00 51.72 137 GLU A N 1
ATOM 1121 C CA . GLU A 1 137 ? 25.537 -0.979 -21.222 1.00 51.72 137 GLU A CA 1
ATOM 1122 C C . GLU A 1 137 ? 25.228 0.393 -21.846 1.00 51.72 137 GLU A C 1
ATOM 1124 O O . GLU A 1 137 ? 26.151 1.179 -22.068 1.00 51.72 137 GLU A O 1
ATOM 1129 N N . ASN A 1 138 ? 23.951 0.716 -22.094 1.00 46.03 138 ASN A N 1
ATOM 1130 C CA . ASN A 1 138 ? 23.544 1.915 -22.845 1.00 46.03 138 ASN A CA 1
ATOM 1131 C C . ASN A 1 138 ? 22.832 2.997 -22.007 1.00 46.03 138 ASN A C 1
ATOM 1133 O O . ASN A 1 138 ? 22.643 4.115 -22.486 1.00 46.03 138 ASN A O 1
ATOM 1137 N N . GLY A 1 139 ? 22.472 2.712 -20.751 1.00 44.53 139 GLY A N 1
ATOM 1138 C CA . GLY A 1 139 ? 21.655 3.586 -19.901 1.00 44.53 139 GLY A CA 1
ATOM 1139 C C . GLY A 1 139 ? 20.143 3.443 -20.147 1.00 44.53 139 GLY A C 1
ATOM 1140 O O . GLY A 1 139 ? 19.698 2.945 -21.177 1.00 44.53 139 GLY A O 1
ATOM 1141 N N . CYS A 1 140 ? 19.311 3.865 -19.182 1.00 44.56 140 CYS A N 1
ATOM 1142 C CA . CYS A 1 140 ? 17.846 3.817 -19.313 1.00 44.56 140 CYS A CA 1
ATOM 1143 C C . CYS A 1 140 ? 17.291 4.990 -20.140 1.00 44.56 140 CYS A C 1
ATOM 1145 O O . CYS A 1 140 ? 17.141 6.098 -19.621 1.00 44.56 140 CYS A O 1
ATOM 1147 N N . ASP A 1 141 ? 16.887 4.713 -21.383 1.00 38.62 141 ASP A N 1
ATOM 1148 C CA . ASP A 1 141 ? 16.166 5.677 -22.229 1.00 38.62 141 ASP A CA 1
ATOM 1149 C C . ASP A 1 141 ? 14.683 5.836 -21.838 1.00 38.62 141 ASP A C 1
ATOM 1151 O O . ASP A 1 141 ? 14.129 6.937 -21.915 1.00 38.62 141 ASP A O 1
ATOM 1155 N N . ASP A 1 142 ? 14.021 4.776 -21.353 1.00 44.56 142 ASP A N 1
ATOM 1156 C CA . ASP A 1 142 ? 12.588 4.819 -21.024 1.00 44.56 142 ASP A CA 1
ATOM 1157 C C . ASP A 1 142 ? 12.343 5.129 -19.535 1.00 44.56 142 ASP A C 1
ATOM 1159 O O . ASP A 1 142 ? 11.992 4.277 -18.716 1.00 44.56 142 ASP A O 1
ATOM 1163 N N 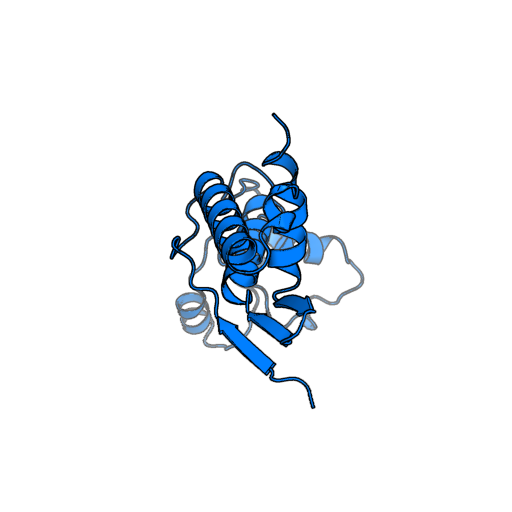. ASN A 1 143 ? 12.529 6.402 -19.177 1.00 46.97 143 ASN A N 1
ATOM 1164 C CA . ASN A 1 143 ? 12.308 6.939 -17.825 1.00 46.97 143 ASN A CA 1
ATOM 1165 C C . ASN A 1 143 ? 10.822 7.066 -17.431 1.00 46.97 143 ASN A C 1
ATOM 1167 O O . ASN A 1 143 ? 10.492 7.645 -16.392 1.00 46.97 143 ASN A O 1
ATOM 1171 N N . ASN A 1 144 ? 9.896 6.568 -18.252 1.00 46.28 144 ASN A N 1
ATOM 1172 C CA . ASN A 1 144 ? 8.476 6.782 -18.022 1.00 46.28 144 ASN A CA 1
ATOM 1173 C C . ASN A 1 144 ? 7.949 5.842 -16.932 1.00 46.28 144 ASN A C 1
ATOM 1175 O O . ASN A 1 144 ? 7.942 4.618 -17.072 1.00 46.28 144 ASN A O 1
ATOM 1179 N N . LEU A 1 145 ? 7.469 6.415 -15.830 1.00 52.75 145 LEU A N 1
ATOM 1180 C CA . LEU A 1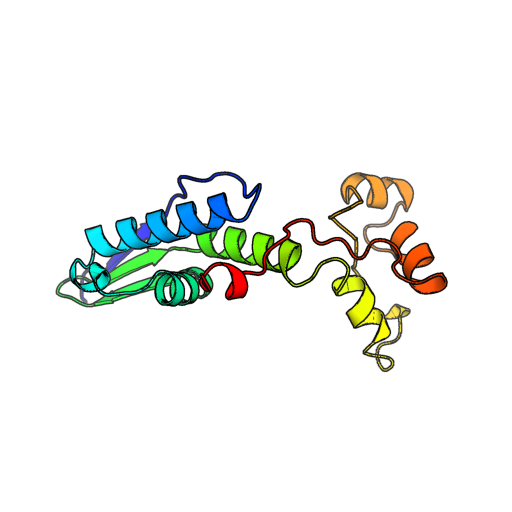 145 ? 6.750 5.681 -14.790 1.00 52.75 145 LEU A CA 1
ATOM 1181 C C . LEU A 1 145 ? 5.471 5.063 -15.377 1.00 52.75 145 LEU A C 1
ATOM 1183 O O . LEU A 1 145 ? 4.780 5.706 -16.168 1.00 52.75 145 LEU A O 1
ATOM 1187 N N . ARG A 1 146 ? 5.110 3.837 -14.964 1.00 60.78 146 ARG A N 1
ATOM 1188 C CA . ARG A 1 146 ? 3.822 3.230 -15.364 1.00 60.78 146 ARG A CA 1
ATOM 1189 C C . ARG A 1 146 ? 2.651 4.059 -14.830 1.00 60.78 146 ARG A C 1
ATOM 1191 O O . ARG A 1 146 ? 1.626 4.179 -15.496 1.00 60.78 146 ARG A O 1
ATOM 1198 N N . PHE A 1 147 ? 2.813 4.655 -13.651 1.00 66.69 147 PHE A N 1
ATOM 1199 C CA . PHE A 1 147 ? 1.853 5.593 -13.080 1.00 66.69 147 PHE A CA 1
ATOM 1200 C C . PHE A 1 147 ? 2.475 6.982 -12.951 1.00 66.69 147 PHE A C 1
ATOM 1202 O O . PHE A 1 147 ? 3.537 7.148 -12.363 1.00 66.69 147 PHE A O 1
ATOM 1209 N N . SER A 1 148 ? 1.778 7.996 -13.458 1.00 65.81 148 SER A N 1
ATOM 1210 C CA . SER A 1 148 ? 2.281 9.373 -13.538 1.00 65.81 148 SER A CA 1
ATOM 1211 C C . SER A 1 148 ? 2.344 10.126 -12.204 1.00 65.81 148 SER A C 1
ATOM 1213 O O . SER A 1 148 ? 2.892 11.224 -12.163 1.00 65.81 148 SER A O 1
ATOM 1215 N N . ARG A 1 149 ? 1.770 9.580 -11.123 1.00 74.31 149 ARG A N 1
ATOM 1216 C CA . ARG A 1 149 ? 1.768 10.197 -9.787 1.00 74.31 149 ARG A CA 1
ATOM 1217 C C . ARG A 1 149 ? 2.330 9.242 -8.743 1.00 74.31 149 ARG A C 1
ATOM 1219 O O . ARG A 1 149 ? 1.838 8.124 -8.632 1.00 74.31 149 ARG A O 1
ATOM 1226 N N . THR A 1 150 ? 3.269 9.703 -7.927 1.00 80.50 150 THR A N 1
ATOM 1227 C CA . THR A 1 150 ? 3.741 8.988 -6.727 1.00 80.50 150 THR A CA 1
ATOM 1228 C C . THR A 1 150 ? 2.654 8.923 -5.651 1.00 80.50 150 THR A C 1
ATOM 1230 O O . THR A 1 150 ? 1.692 9.692 -5.718 1.00 80.50 150 THR A O 1
ATOM 1233 N N . LEU A 1 151 ? 2.797 8.066 -4.628 1.00 84.06 151 LEU A N 1
ATOM 1234 C CA . LEU A 1 151 ? 1.858 8.033 -3.494 1.00 84.06 151 LEU A CA 1
ATOM 1235 C C . LEU A 1 151 ? 1.808 9.387 -2.784 1.00 84.06 151 LEU A C 1
ATOM 1237 O O . LEU A 1 151 ? 0.726 9.884 -2.489 1.00 84.06 151 LEU A O 1
ATOM 1241 N N . SER A 1 152 ? 2.959 10.031 -2.579 1.00 79.00 152 SER A N 1
ATOM 1242 C CA . SER A 1 152 ? 3.037 11.363 -1.962 1.00 79.00 152 SER A CA 1
ATOM 1243 C C . SER A 1 152 ? 2.265 12.424 -2.753 1.00 79.00 152 SER A C 1
ATOM 1245 O O . SER A 1 152 ? 1.643 13.302 -2.161 1.00 79.00 152 SER A O 1
ATOM 1247 N N . GLN A 1 153 ? 2.254 12.322 -4.086 1.00 83.88 153 GLN A N 1
ATOM 1248 C CA . GLN A 1 153 ? 1.516 13.221 -4.979 1.00 83.88 153 GLN A CA 1
ATOM 1249 C C . GLN A 1 153 ? 0.008 12.923 -5.047 1.00 83.88 153 GLN A C 1
ATOM 1251 O O . GLN A 1 153 ? -0.729 13.677 -5.679 1.00 83.88 153 GLN A O 1
ATOM 1256 N N . LEU A 1 154 ? -0.481 11.839 -4.431 1.00 84.81 154 LEU A N 1
ATOM 1257 C CA . LEU A 1 154 ? -1.920 11.547 -4.379 1.00 84.81 154 LEU A CA 1
ATOM 1258 C C . LEU A 1 154 ? -2.675 12.408 -3.364 1.00 84.81 154 LEU A C 1
ATOM 1260 O O . LEU A 1 154 ? -3.900 12.477 -3.438 1.00 84.81 154 LEU A O 1
ATOM 1264 N N . PHE A 1 155 ? -1.962 13.028 -2.422 1.00 81.19 155 PHE A N 1
ATOM 1265 C CA . PHE A 1 155 ? -2.547 13.757 -1.291 1.00 81.19 155 PHE A CA 1
ATOM 1266 C C . PHE A 1 155 ? -2.247 15.260 -1.313 1.00 81.19 155 PHE A C 1
ATOM 1268 O O . PHE A 1 155 ? -2.539 15.952 -0.341 1.00 81.19 155 PHE A O 1
ATOM 1275 N N . ILE A 1 156 ? -1.629 15.744 -2.390 1.00 68.94 156 ILE A N 1
ATOM 1276 C CA . ILE A 1 156 ? -1.362 17.160 -2.632 1.00 68.94 156 ILE A CA 1
ATOM 1277 C C . ILE A 1 156 ? -2.340 17.580 -3.729 1.00 68.94 156 ILE A C 1
ATOM 1279 O O . ILE A 1 156 ? -2.252 17.061 -4.845 1.00 68.94 156 ILE A O 1
ATOM 1283 N N . ASP A 1 157 ? -3.292 18.443 -3.378 1.00 50.84 157 ASP A N 1
ATOM 1284 C CA . ASP A 1 157 ? -4.175 19.114 -4.340 1.00 50.84 157 ASP A CA 1
ATOM 1285 C C . ASP A 1 157 ? -3.416 20.215 -5.095 1.00 50.84 157 ASP A C 1
ATOM 1287 O O . ASP A 1 157 ? -2.740 21.036 -4.427 1.00 50.84 157 ASP A O 1
#

Sequence (157 aa):
MPLKQQLTYVPIVREIVGSKDILRMLKDVRNSIINIEPDFEKRTLKETLEIAESGNYLVEGQMLIELDLSLAKNQIKFYRENSEWGCRSCLNLVADCSIDVKDFWFWYCKKHEDSDKVIEELNSDGGFSPMIEEYYENGCDDNNLRFSRTLSQLFID

Radius of gyration: 19.85 Å; chains: 1; bounding box: 48×41×52 Å

Foldseek 3Di:
DQAEAEAEDDFPQPADQALVSLVNRLVSLLVVVCVVPVVSVVDDSVVSLVCLLVQWDWDDDSHIYIYGNVVSNVRLVVLQCQAVCQCVVLVVVVVPPVDDPVVDFDDDNPVPDDLVVQCVVVVHNGDQRPVSVVCNVPNDPPPDRSYHHHPVRSPDD

pLDDT: mean 71.35, std 20.91, range [37.41, 95.69]

Secondary structure (DSSP, 8-state):
---EEEEE---S-SS--SHHHHHHHHHHHHHHHHTT-GGGGGS-HHHHHHHHHHTEEEEESSSEEEEE-HHHHHHHHHHHHHHT-TTHHHHHHHH-TTS-GGG---B--TTT--HHHHHHHHTSSS-B-HHHHHHHHH-------SSSS-SGGGS--